Protein AF-A0A6V7LX43-F1 (afdb_monomer_lite)

Sequence (174 aa):
GVLFSIEEGTSFFNQSLTWRTFFASMISTFTLNIVLSAYHGHPGDLSYPGLLNLGKFETIPYQVYEIPLFIFMGTIGGLLGALWNYTNYRITCLRLRYITDRKLKIVETLLIAVMSATMGFLMIYYIHDCKPLGQDPTKFPIQMFCNEGEYSAVAALWFQTPESTVRSLFHDPK

Secondary structure (DSSP, 8-state):
-HHHHHHHH-SS--HHHHHHHHHHHHHHHHHHHHHHHHHTT-TT-----SSS-----------GGGHHHHHHHHHHHHHHHHHHHHHHHHHHHHHHHH--SHHHHHHHHHHHHHHHHHHHHHHHHH---EEETTSS--SS---SSS-TTEEEHHHHHHHS-HHHHHHHHHH---

Structure (mmCIF, N/CA/C/O backbone):
data_AF-A0A6V7LX43-F1
#
_entry.id   AF-A0A6V7LX43-F1
#
loop_
_atom_site.group_PDB
_atom_site.id
_atom_site.type_symbol
_atom_site.label_atom_id
_atom_site.label_alt_id
_atom_site.label_comp_id
_atom_site.label_asym_id
_atom_site.label_entity_id
_atom_site.label_seq_id
_atom_site.pdbx_PDB_ins_code
_atom_site.Cartn_x
_atom_site.Cartn_y
_atom_site.Cartn_z
_atom_site.occupancy
_atom_site.B_iso_or_equiv
_atom_site.auth_seq_id
_atom_site.auth_comp_id
_atom_site.auth_asym_id
_atom_site.auth_atom_id
_atom_site.pdbx_PDB_model_num
ATOM 1 N N . GLY A 1 1 ? 9.349 9.483 6.388 1.00 85.12 1 GLY A N 1
ATOM 2 C CA . GLY A 1 1 ? 9.379 9.337 7.856 1.00 85.12 1 GLY A CA 1
ATOM 3 C C . GLY A 1 1 ? 9.247 10.678 8.544 1.00 85.12 1 GLY A C 1
ATOM 4 O O . GLY A 1 1 ? 8.176 10.984 9.033 1.00 85.12 1 GLY A O 1
ATOM 5 N N . VAL A 1 2 ? 10.303 11.495 8.531 1.00 89.75 2 VAL A N 1
ATOM 6 C CA . VAL A 1 2 ? 10.364 12.763 9.288 1.00 89.75 2 VAL A CA 1
ATOM 7 C C . VAL A 1 2 ? 9.216 13.728 8.980 1.00 89.75 2 VAL A C 1
ATOM 9 O O . VAL A 1 2 ? 8.559 14.185 9.905 1.00 89.75 2 VAL A O 1
ATOM 12 N N . LEU A 1 3 ? 8.943 14.001 7.698 1.00 89.62 3 LEU A N 1
ATOM 13 C CA . LEU A 1 3 ? 7.864 14.918 7.302 1.00 89.62 3 LEU A CA 1
ATOM 14 C C . LEU A 1 3 ? 6.492 14.442 7.788 1.00 89.62 3 LEU A C 1
ATOM 16 O O . LEU A 1 3 ? 5.749 15.229 8.354 1.00 89.62 3 LEU A O 1
ATOM 20 N N . PHE A 1 4 ? 6.219 13.142 7.667 1.00 89.19 4 PHE A N 1
ATOM 21 C CA . PHE A 1 4 ? 4.991 12.533 8.178 1.00 89.19 4 PHE A CA 1
ATOM 22 C C . PHE A 1 4 ? 4.847 12.715 9.699 1.00 89.19 4 PHE A C 1
ATOM 24 O O . PHE A 1 4 ? 3.781 13.065 10.188 1.00 89.19 4 PHE A O 1
ATOM 31 N N . SER A 1 5 ? 5.934 12.549 10.463 1.00 88.38 5 SER A N 1
ATOM 32 C CA . SER A 1 5 ? 5.916 12.794 11.913 1.00 88.38 5 SER A CA 1
ATOM 33 C C . SER A 1 5 ? 5.656 14.259 12.278 1.00 88.38 5 SER A C 1
ATOM 35 O O . SER A 1 5 ? 5.098 14.525 13.339 1.00 88.38 5 SER A O 1
ATOM 37 N N . ILE A 1 6 ? 6.069 15.200 11.426 1.00 89.25 6 ILE A N 1
ATOM 38 C CA . ILE A 1 6 ? 5.833 16.634 11.631 1.00 89.25 6 ILE A CA 1
ATOM 39 C C . ILE A 1 6 ? 4.382 16.992 11.295 1.00 89.25 6 ILE A C 1
ATOM 41 O O . ILE A 1 6 ? 3.748 17.696 12.076 1.00 89.25 6 ILE A O 1
ATOM 45 N N . GLU A 1 7 ? 3.866 16.481 10.175 1.00 90.81 7 GLU A N 1
ATOM 46 C CA . GLU A 1 7 ? 2.501 16.715 9.689 1.00 90.81 7 GLU A CA 1
ATOM 47 C C . GLU A 1 7 ? 1.435 16.221 10.679 1.00 90.81 7 GLU A C 1
ATOM 49 O O . GLU A 1 7 ? 0.523 16.968 11.017 1.00 90.81 7 GLU A O 1
ATOM 54 N N . GLU A 1 8 ? 1.586 15.000 11.200 1.00 89.06 8 GLU A N 1
ATOM 55 C CA . GLU A 1 8 ? 0.610 14.387 12.116 1.00 89.06 8 GLU A CA 1
ATOM 56 C C . GLU A 1 8 ? 0.850 14.744 13.593 1.00 89.06 8 GLU A C 1
ATOM 58 O O . GLU A 1 8 ? -0.074 14.772 14.406 1.00 89.06 8 GLU A O 1
ATOM 63 N N . GLY A 1 9 ? 2.110 14.959 13.980 1.00 79.62 9 GLY A N 1
ATOM 64 C CA . GLY A 1 9 ? 2.526 14.893 15.383 1.00 79.62 9 GLY A CA 1
ATOM 65 C C . GLY A 1 9 ? 2.962 16.211 16.014 1.00 79.62 9 GLY A C 1
ATOM 66 O O . GLY A 1 9 ? 3.187 16.240 17.226 1.00 79.62 9 GLY A O 1
ATOM 67 N N . THR A 1 10 ? 3.124 17.293 15.245 1.00 79.00 10 THR A N 1
ATOM 68 C CA . THR A 1 10 ? 3.678 18.542 15.790 1.00 79.00 10 THR A CA 1
ATOM 69 C C . THR A 1 10 ? 2.868 19.775 15.419 1.00 79.00 10 THR A C 1
ATOM 71 O O . THR A 1 10 ? 2.754 20.140 14.258 1.00 79.00 10 THR A O 1
ATOM 74 N N . SER A 1 11 ? 2.367 20.481 16.436 1.00 79.00 11 SER A N 1
ATOM 75 C CA . SER A 1 11 ? 1.746 21.804 16.264 1.00 79.00 11 SER A CA 1
ATOM 76 C C . SER A 1 11 ? 2.775 22.938 16.162 1.00 79.00 11 SER A C 1
ATOM 78 O O . SER A 1 11 ? 2.448 24.022 15.690 1.00 79.00 11 SER A O 1
ATOM 80 N N . PHE A 1 12 ? 4.019 22.702 16.603 1.00 84.56 12 PHE A N 1
ATOM 81 C CA . PHE A 1 12 ? 5.117 23.671 16.558 1.00 84.56 12 PHE A CA 1
ATOM 82 C C . PHE A 1 12 ? 6.386 23.033 15.995 1.00 84.56 12 PHE A C 1
ATOM 84 O O . PHE A 1 12 ? 6.739 21.906 16.348 1.00 84.56 12 PHE A O 1
ATOM 91 N N . PHE A 1 13 ? 7.108 23.783 15.163 1.00 82.31 13 PHE A N 1
ATOM 92 C CA . PHE A 1 13 ? 8.346 23.314 14.553 1.00 82.31 13 PHE A CA 1
ATOM 93 C C . PHE A 1 13 ? 9.524 23.443 15.526 1.00 82.31 13 PHE A C 1
ATOM 95 O O . PHE A 1 13 ? 9.948 24.544 15.876 1.00 82.31 13 PHE A O 1
ATOM 102 N N . ASN A 1 14 ? 10.072 22.307 15.963 1.00 87.94 14 ASN A N 1
ATOM 103 C CA . ASN A 1 14 ? 11.245 22.258 16.832 1.00 87.94 14 ASN A CA 1
ATOM 104 C C . ASN A 1 14 ? 12.461 21.731 16.057 1.00 87.94 14 ASN A C 1
ATOM 106 O O . ASN A 1 14 ? 12.518 20.557 15.681 1.00 87.94 14 ASN A O 1
ATOM 110 N N . GLN A 1 15 ? 13.463 22.593 15.862 1.00 89.62 15 GLN A N 1
ATOM 111 C CA . GLN A 1 15 ? 14.667 22.269 15.091 1.00 89.62 15 GLN A CA 1
ATOM 112 C C . GLN A 1 15 ? 15.460 21.096 15.687 1.00 89.62 15 GLN A C 1
ATOM 114 O O . GLN A 1 15 ? 15.912 20.213 14.959 1.00 89.62 15 GLN A O 1
ATOM 119 N N . SER A 1 16 ? 15.611 21.055 17.014 1.00 91.00 16 SER A N 1
ATOM 120 C CA . SER A 1 16 ? 16.373 20.000 17.697 1.00 91.00 16 SER A CA 1
ATOM 121 C C . SER A 1 16 ? 15.687 18.638 17.557 1.00 91.00 16 SER A C 1
ATOM 123 O O . SER A 1 16 ? 16.335 17.630 17.268 1.00 91.00 16 SER A O 1
ATOM 125 N N . LEU A 1 17 ? 14.357 18.609 17.685 1.00 88.00 17 LEU A N 1
ATOM 126 C CA . LEU A 1 17 ? 13.565 17.390 17.511 1.00 88.00 17 LEU A CA 1
ATOM 127 C C . LEU A 1 17 ? 13.590 16.893 16.057 1.00 88.00 17 LEU A C 1
ATOM 129 O O . LEU A 1 17 ? 13.731 15.693 15.816 1.00 88.00 17 LEU A O 1
ATOM 133 N N . THR A 1 18 ? 13.514 17.812 15.094 1.00 91.06 18 THR A N 1
ATOM 134 C CA . THR A 1 18 ? 13.576 17.489 13.660 1.00 91.06 18 THR A CA 1
ATOM 135 C C . THR A 1 18 ? 14.907 16.835 13.295 1.00 91.06 18 THR A C 1
ATOM 137 O O . THR A 1 18 ? 14.936 15.826 12.596 1.00 91.06 18 THR A O 1
ATOM 140 N N . TRP A 1 19 ? 16.022 17.329 13.841 1.00 92.25 19 TRP A N 1
ATOM 141 C CA . TRP A 1 19 ? 17.319 16.684 13.627 1.00 92.25 19 TRP A CA 1
ATOM 142 C C . TRP A 1 19 ? 17.354 15.293 14.285 1.00 92.25 19 TRP A C 1
ATOM 144 O O . TRP A 1 19 ? 17.686 14.295 13.656 1.00 92.25 19 TRP A O 1
ATOM 154 N N .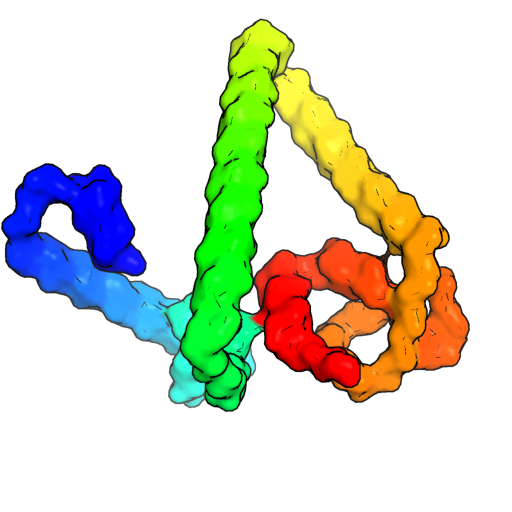 ARG A 1 20 ? 16.915 15.150 15.536 1.00 92.19 20 ARG A N 1
ATOM 155 C CA . ARG A 1 20 ? 16.917 13.827 16.193 1.00 92.19 20 ARG A CA 1
ATOM 156 C C . ARG A 1 20 ? 16.104 12.779 15.425 1.00 92.19 20 ARG A C 1
ATOM 158 O O . ARG A 1 20 ? 16.562 11.651 15.260 1.00 92.19 20 ARG A O 1
ATOM 165 N N . THR A 1 21 ? 14.933 13.156 14.918 1.00 91.81 21 THR A N 1
ATOM 166 C CA . THR A 1 21 ? 14.074 12.266 14.120 1.00 91.81 21 THR A CA 1
ATOM 167 C C . THR A 1 21 ? 14.673 11.953 12.749 1.00 91.81 21 THR A C 1
ATOM 169 O O . THR A 1 21 ? 14.633 10.800 12.317 1.00 91.81 21 THR A O 1
ATOM 172 N N . PHE A 1 22 ? 15.303 12.927 12.088 1.00 92.75 22 PHE A N 1
ATOM 173 C CA . PHE A 1 22 ? 16.018 12.688 10.835 1.00 92.75 22 PHE A CA 1
ATOM 174 C C . PHE A 1 22 ? 17.191 11.722 11.016 1.00 92.75 22 PHE A C 1
ATOM 176 O O . PHE A 1 22 ? 17.281 10.728 10.292 1.00 92.75 22 PHE A O 1
ATOM 183 N N . PHE A 1 23 ? 18.016 11.925 12.042 1.00 94.62 23 PHE A N 1
ATOM 184 C CA . PHE A 1 23 ? 19.118 11.022 12.365 1.00 94.62 23 PHE A CA 1
ATOM 185 C C . PHE A 1 23 ? 18.635 9.598 12.675 1.00 94.62 23 PHE A C 1
ATOM 187 O O . PHE A 1 23 ? 19.162 8.635 12.122 1.00 94.62 23 PHE A O 1
ATOM 194 N N . ALA A 1 24 ? 17.575 9.457 13.477 1.00 94.19 24 ALA A N 1
ATOM 195 C CA . ALA A 1 24 ? 16.970 8.158 13.760 1.00 94.19 24 ALA A CA 1
ATOM 196 C C . ALA A 1 24 ? 16.456 7.461 12.485 1.00 94.19 24 ALA A C 1
ATOM 198 O O . ALA A 1 24 ? 16.673 6.262 12.309 1.00 94.19 24 ALA A O 1
ATOM 199 N N . SER A 1 25 ? 15.829 8.204 11.566 1.00 93.19 25 SER A N 1
ATOM 200 C CA . SER A 1 25 ? 15.341 7.647 10.297 1.00 93.19 25 SER A CA 1
ATOM 201 C C . SER A 1 25 ? 16.474 7.158 9.385 1.00 93.19 25 SER A C 1
ATOM 203 O O . SER A 1 25 ? 16.348 6.098 8.767 1.00 93.19 25 SER A O 1
ATOM 205 N N . MET A 1 26 ? 17.607 7.871 9.357 1.00 92.19 26 MET A N 1
ATOM 206 C CA . MET A 1 26 ? 18.795 7.448 8.612 1.00 92.19 26 MET A CA 1
ATOM 207 C C . MET A 1 26 ? 19.405 6.182 9.209 1.00 92.19 26 MET A C 1
ATOM 209 O O . MET A 1 26 ? 19.657 5.234 8.469 1.00 92.19 26 MET A O 1
ATOM 213 N N . ILE A 1 27 ? 19.574 6.128 10.537 1.00 94.12 27 ILE A N 1
ATOM 214 C CA . ILE A 1 27 ? 20.084 4.928 11.216 1.00 94.12 27 ILE A CA 1
ATOM 215 C C . ILE A 1 27 ? 19.176 3.734 10.937 1.00 94.12 27 ILE A C 1
ATOM 217 O O . ILE A 1 27 ? 19.675 2.691 10.540 1.00 94.12 27 ILE A O 1
ATOM 221 N N . SER A 1 28 ? 17.857 3.881 11.093 1.00 93.00 28 SER A N 1
ATOM 222 C CA . SER A 1 28 ? 16.906 2.789 10.852 1.00 93.00 28 SER A CA 1
ATOM 223 C C . SER A 1 28 ? 16.961 2.260 9.419 1.00 93.00 28 SER A C 1
ATOM 225 O O . SER A 1 28 ? 16.831 1.060 9.197 1.00 93.00 28 SER A O 1
ATOM 227 N N . THR A 1 29 ? 17.128 3.149 8.439 1.00 90.75 29 THR A N 1
ATOM 228 C CA . THR A 1 29 ? 17.232 2.757 7.029 1.00 90.75 29 THR A CA 1
ATOM 229 C C . THR A 1 29 ? 18.551 2.028 6.781 1.00 90.75 29 THR A C 1
ATOM 231 O O . THR A 1 29 ? 18.580 0.981 6.139 1.00 90.75 29 THR A O 1
ATOM 234 N N . PHE A 1 30 ? 19.651 2.542 7.329 1.00 90.44 30 PHE A N 1
ATOM 235 C CA . PHE A 1 30 ? 20.977 1.949 7.192 1.00 90.44 30 PHE A CA 1
ATOM 236 C C . PHE A 1 30 ? 21.086 0.573 7.862 1.00 90.44 30 PHE A C 1
ATOM 238 O O . PHE A 1 30 ? 21.608 -0.364 7.259 1.00 90.44 30 PHE A O 1
ATOM 245 N N . THR A 1 31 ? 20.553 0.417 9.078 1.00 92.06 31 THR A N 1
ATOM 246 C CA . THR A 1 31 ? 20.561 -0.870 9.787 1.00 92.06 31 THR A CA 1
ATOM 247 C C . THR A 1 31 ? 19.747 -1.922 9.040 1.00 92.06 31 THR A C 1
ATOM 249 O O . THR A 1 31 ? 20.228 -3.042 8.876 1.00 92.06 31 THR A O 1
ATOM 252 N N . LEU A 1 32 ? 18.565 -1.564 8.523 1.00 90.38 32 LEU A N 1
ATOM 253 C CA . LEU A 1 32 ? 17.746 -2.466 7.709 1.00 90.38 32 LEU A CA 1
ATOM 254 C C . LEU A 1 32 ? 18.493 -2.909 6.448 1.00 90.38 32 LEU A C 1
ATOM 256 O O . LEU A 1 32 ? 18.537 -4.105 6.166 1.00 90.38 32 LEU A O 1
ATOM 260 N N . ASN A 1 33 ? 19.127 -1.974 5.734 1.00 87.94 33 ASN A N 1
ATOM 261 C CA . ASN A 1 33 ? 19.919 -2.295 4.546 1.00 87.94 33 ASN A CA 1
ATOM 262 C C . ASN A 1 33 ? 21.027 -3.303 4.852 1.00 87.94 33 ASN A C 1
ATOM 264 O O . ASN A 1 33 ? 21.134 -4.295 4.144 1.00 87.94 33 ASN A O 1
ATOM 268 N N . ILE A 1 34 ? 21.834 -3.076 5.895 1.00 89.19 34 ILE A N 1
ATOM 269 C CA . ILE A 1 34 ? 22.950 -3.972 6.242 1.00 89.19 34 ILE A CA 1
ATOM 270 C C . ILE A 1 34 ? 22.443 -5.372 6.580 1.00 89.19 34 ILE A C 1
ATOM 272 O O . ILE A 1 34 ? 22.981 -6.359 6.082 1.00 89.19 34 ILE A O 1
ATOM 276 N N . VAL A 1 35 ? 21.407 -5.465 7.417 1.00 89.94 35 VAL A N 1
ATOM 277 C CA . VAL A 1 35 ? 20.854 -6.759 7.837 1.00 89.94 35 VAL A CA 1
ATOM 278 C C . VAL A 1 35 ? 20.275 -7.507 6.637 1.00 89.94 35 VAL A C 1
ATOM 280 O O . VAL A 1 35 ? 20.526 -8.700 6.474 1.00 89.94 35 VAL A O 1
ATOM 283 N N . LEU A 1 36 ? 19.543 -6.813 5.764 1.00 86.88 36 LEU A N 1
ATOM 284 C CA . LEU A 1 36 ? 18.908 -7.427 4.602 1.00 86.88 36 LEU A CA 1
ATOM 285 C C . LEU A 1 36 ? 19.921 -7.784 3.502 1.00 86.88 36 LEU A C 1
ATOM 287 O O . LEU A 1 36 ? 19.786 -8.825 2.862 1.00 86.88 36 LEU A O 1
ATOM 291 N N . SER A 1 37 ? 20.960 -6.968 3.329 1.00 86.88 37 SER A N 1
ATOM 292 C CA . SER A 1 37 ? 22.121 -7.222 2.465 1.00 86.88 37 SER A CA 1
ATOM 293 C C . SER A 1 37 ? 22.887 -8.473 2.910 1.00 86.88 37 SER A C 1
ATOM 295 O O . SER A 1 37 ? 23.203 -9.330 2.082 1.00 86.88 37 SER A O 1
ATOM 297 N N . ALA A 1 38 ? 23.114 -8.629 4.219 1.00 87.19 38 ALA A N 1
ATOM 298 C CA . ALA A 1 38 ? 23.730 -9.825 4.785 1.00 87.19 38 ALA A CA 1
ATOM 299 C C . ALA A 1 38 ? 22.839 -11.069 4.620 1.00 87.19 38 ALA A C 1
ATOM 301 O O . ALA A 1 38 ? 23.341 -12.129 4.256 1.00 87.19 38 ALA A O 1
ATOM 302 N N . TYR A 1 39 ? 21.522 -10.937 4.827 1.00 87.06 39 TYR A N 1
ATOM 303 C CA . TYR A 1 39 ? 20.563 -12.034 4.652 1.00 87.06 39 TYR A CA 1
ATOM 304 C C . TYR A 1 39 ? 20.516 -12.562 3.210 1.00 87.06 39 TYR A C 1
ATOM 306 O O . TYR A 1 39 ? 20.482 -13.771 3.000 1.00 87.06 39 TYR A O 1
ATOM 314 N N . HIS A 1 40 ? 20.566 -11.674 2.213 1.00 84.06 40 HIS A N 1
ATOM 315 C CA . HIS A 1 40 ? 20.583 -12.060 0.798 1.00 84.06 40 HIS A CA 1
ATOM 316 C C . HIS A 1 40 ? 21.972 -12.487 0.286 1.00 84.06 40 HIS A C 1
ATOM 318 O O . HIS A 1 40 ? 22.111 -12.785 -0.896 1.00 84.06 40 HIS A O 1
ATOM 324 N N . GLY A 1 41 ? 22.999 -12.532 1.145 1.00 81.56 41 GLY A N 1
ATOM 325 C CA . GLY A 1 41 ? 24.333 -13.022 0.780 1.00 81.56 41 GLY A CA 1
ATOM 326 C C . GLY A 1 41 ? 25.193 -12.041 -0.025 1.00 81.56 41 GLY A C 1
ATOM 327 O O . GLY A 1 41 ? 26.219 -12.443 -0.571 1.00 81.56 41 GLY A O 1
ATOM 328 N N . HIS A 1 42 ? 24.824 -10.758 -0.074 1.00 80.44 42 HIS A N 1
ATOM 329 C CA . HIS A 1 42 ? 25.566 -9.708 -0.781 1.00 80.44 42 HIS A CA 1
ATOM 330 C C . HIS A 1 42 ? 26.019 -8.611 0.191 1.00 80.44 42 HIS A C 1
ATOM 332 O O . HIS A 1 42 ? 25.508 -7.490 0.113 1.00 80.44 42 HIS A O 1
ATOM 338 N N . PRO A 1 43 ? 26.940 -8.908 1.133 1.00 72.06 43 PRO A N 1
ATOM 339 C CA . PRO A 1 43 ? 27.365 -7.951 2.150 1.00 72.06 43 PRO A CA 1
ATOM 340 C C . PRO A 1 43 ? 28.014 -6.724 1.496 1.00 72.06 43 PRO A C 1
ATOM 342 O O . PRO A 1 43 ? 29.040 -6.836 0.829 1.00 72.06 43 PRO A O 1
ATOM 345 N N . GLY A 1 44 ? 27.406 -5.552 1.687 1.00 70.31 44 GLY A N 1
ATOM 346 C CA . GLY A 1 44 ? 27.874 -4.276 1.130 1.00 70.31 44 GLY A CA 1
ATOM 347 C C . GLY A 1 44 ? 27.026 -3.733 -0.021 1.00 70.31 44 GLY A C 1
ATOM 348 O O . GLY A 1 44 ? 27.194 -2.573 -0.393 1.00 70.31 44 GLY A O 1
ATOM 349 N N . ASP A 1 45 ? 26.080 -4.518 -0.543 1.00 74.94 45 ASP A N 1
ATOM 350 C CA . ASP A 1 45 ? 25.096 -4.019 -1.500 1.00 74.94 45 ASP A CA 1
ATOM 351 C C . ASP A 1 45 ? 23.956 -3.277 -0.776 1.00 74.94 45 ASP A C 1
ATOM 353 O O . ASP A 1 45 ? 23.089 -3.878 -0.142 1.00 74.94 45 ASP A O 1
ATOM 357 N N . LEU A 1 46 ? 23.957 -1.944 -0.875 1.00 74.88 46 LEU A N 1
ATOM 358 C CA . LEU A 1 46 ? 22.962 -1.033 -0.284 1.00 74.88 46 LEU A CA 1
ATOM 359 C C . LEU A 1 46 ? 21.696 -0.892 -1.156 1.00 74.88 46 LEU A C 1
ATOM 361 O O . LEU A 1 46 ? 20.984 0.109 -1.091 1.00 74.88 46 LEU A O 1
ATOM 365 N N . SER A 1 47 ? 21.407 -1.889 -1.992 1.00 74.44 47 SER A N 1
ATOM 366 C CA . SER A 1 47 ? 20.269 -1.887 -2.919 1.00 74.44 47 SER A CA 1
ATOM 367 C C . SER A 1 47 ? 18.916 -2.212 -2.265 1.00 74.44 47 SER A C 1
ATOM 369 O O . SER A 1 47 ? 17.914 -2.326 -2.974 1.00 74.44 47 SER A O 1
ATOM 371 N N . TYR A 1 48 ? 18.846 -2.332 -0.933 1.00 72.50 48 TYR A N 1
ATOM 372 C CA . TYR A 1 48 ? 17.641 -2.719 -0.185 1.00 72.50 48 TYR A CA 1
ATOM 373 C C . TYR A 1 48 ? 17.144 -1.617 0.774 1.00 72.50 48 TYR A C 1
ATOM 375 O O . TYR A 1 48 ? 17.073 -1.836 1.987 1.00 72.50 48 TYR A O 1
ATOM 383 N N . PRO A 1 49 ? 16.762 -0.428 0.259 1.00 70.19 49 PRO A N 1
ATOM 384 C CA . PRO A 1 49 ? 16.459 0.744 1.080 1.00 70.19 49 PRO A CA 1
ATOM 385 C C . PRO A 1 49 ? 15.245 0.584 2.005 1.00 70.19 49 PRO A C 1
ATOM 387 O O . PRO A 1 49 ? 15.077 1.373 2.929 1.00 70.19 49 PRO A O 1
ATOM 390 N N . GLY A 1 50 ? 14.399 -0.423 1.787 1.00 76.62 50 GLY A N 1
ATOM 391 C CA . GLY A 1 50 ? 13.231 -0.695 2.613 1.00 76.62 50 GLY A CA 1
ATOM 392 C C . GLY A 1 50 ? 12.600 -2.050 2.304 1.00 76.62 50 GLY A C 1
ATOM 393 O O . GLY A 1 50 ? 13.063 -2.780 1.430 1.00 76.62 50 GLY A O 1
ATOM 394 N N . LEU A 1 51 ? 11.519 -2.364 3.025 1.00 79.19 51 LEU A N 1
ATOM 395 C CA . LEU A 1 51 ? 10.735 -3.599 2.862 1.00 79.19 51 LEU A CA 1
ATOM 396 C C . LEU A 1 51 ? 10.066 -3.699 1.482 1.00 79.19 51 LEU A C 1
ATOM 398 O O . LEU A 1 51 ? 10.005 -4.779 0.904 1.00 79.19 51 LEU A O 1
ATOM 402 N N . LEU A 1 52 ? 9.602 -2.569 0.945 1.00 82.12 52 LEU A N 1
ATOM 403 C CA . LEU A 1 52 ? 9.036 -2.468 -0.395 1.00 82.12 52 LEU A CA 1
ATOM 404 C C . LEU A 1 52 ? 10.034 -1.738 -1.296 1.00 82.12 52 LEU A C 1
ATOM 406 O O . LEU A 1 52 ? 10.256 -0.537 -1.152 1.00 82.12 52 LEU A O 1
ATOM 410 N N . ASN A 1 53 ? 10.643 -2.478 -2.221 1.00 80.75 53 ASN A N 1
ATOM 411 C CA . ASN A 1 53 ? 11.545 -1.930 -3.225 1.00 80.75 53 ASN A CA 1
ATOM 412 C C . ASN A 1 53 ? 10.855 -1.969 -4.593 1.00 80.75 53 ASN A C 1
ATOM 414 O O . ASN A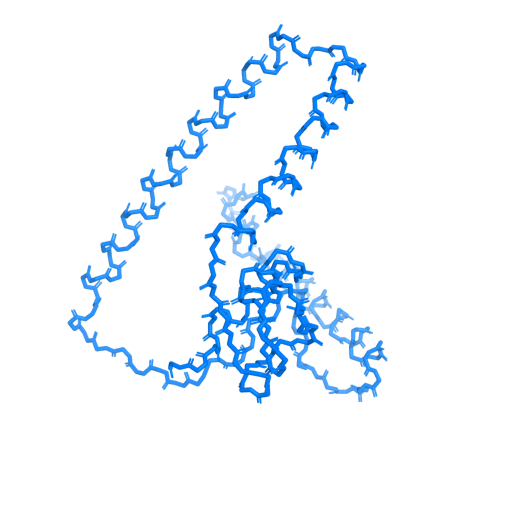 1 53 ? 10.737 -3.032 -5.204 1.00 80.75 53 ASN A O 1
ATOM 418 N N . LEU A 1 54 ? 10.418 -0.799 -5.063 1.00 80.75 54 LEU A N 1
ATOM 419 C CA . LEU A 1 54 ? 9.754 -0.632 -6.358 1.00 80.75 54 LEU A CA 1
ATOM 420 C C . LEU A 1 54 ? 10.704 -0.802 -7.548 1.00 80.75 54 LEU A C 1
ATOM 422 O O . LEU A 1 54 ? 10.245 -0.750 -8.677 1.00 80.75 54 LEU A O 1
ATOM 426 N N . GLY A 1 55 ? 12.000 -1.032 -7.328 1.00 76.88 55 GLY A N 1
ATOM 427 C CA . GLY A 1 55 ? 12.989 -1.150 -8.393 1.00 76.88 55 GLY A CA 1
ATOM 428 C C . GLY A 1 55 ? 13.484 0.207 -8.892 1.00 76.88 55 GLY A C 1
ATOM 429 O O . GLY A 1 55 ? 13.169 1.261 -8.338 1.00 76.88 55 GLY A O 1
ATOM 430 N N . LYS A 1 56 ? 14.318 0.168 -9.931 1.00 77.56 56 LYS A N 1
ATOM 431 C CA . LYS A 1 56 ? 14.847 1.369 -10.577 1.00 77.56 56 LYS A CA 1
ATOM 432 C C . LYS A 1 56 ? 13.926 1.728 -11.728 1.00 77.56 56 LYS A C 1
ATOM 434 O O . LYS A 1 56 ? 13.796 0.948 -12.661 1.00 77.56 56 LYS A O 1
ATOM 439 N N . PHE A 1 57 ? 13.311 2.897 -11.658 1.00 79.19 57 PHE A N 1
ATOM 440 C CA . PHE A 1 57 ? 12.651 3.478 -12.815 1.00 79.19 57 PHE A CA 1
ATOM 441 C C . PHE A 1 57 ? 13.742 4.072 -13.701 1.00 79.19 57 PHE A C 1
ATOM 443 O O . PHE A 1 57 ? 14.452 4.987 -13.274 1.00 79.19 57 PHE A O 1
ATOM 450 N N . GLU A 1 58 ? 13.918 3.533 -14.906 1.00 74.88 58 GLU A N 1
ATOM 451 C CA . GLU A 1 58 ? 14.669 4.255 -15.930 1.00 74.88 58 GLU A CA 1
ATOM 452 C C . GLU A 1 58 ? 13.960 5.585 -16.206 1.00 74.88 58 GLU A C 1
ATOM 454 O O . GLU A 1 58 ? 12.770 5.740 -15.926 1.00 74.88 58 GLU A O 1
ATOM 459 N N . THR A 1 59 ? 14.691 6.589 -16.682 1.00 71.75 59 THR A N 1
ATOM 460 C CA . THR A 1 59 ? 14.121 7.909 -16.955 1.00 71.75 59 THR A CA 1
ATOM 461 C C . THR A 1 59 ? 13.045 7.788 -18.031 1.00 71.75 59 THR A C 1
ATOM 463 O O . THR A 1 59 ? 13.364 7.767 -19.216 1.00 71.75 59 THR A O 1
ATOM 466 N N . ILE A 1 60 ? 11.782 7.708 -17.618 1.00 74.06 60 ILE A N 1
ATOM 467 C CA . ILE A 1 60 ? 10.612 7.814 -18.486 1.00 74.06 60 ILE A CA 1
ATOM 468 C C . ILE A 1 60 ? 10.307 9.316 -18.578 1.00 74.06 60 ILE A C 1
ATOM 470 O O . ILE A 1 60 ? 9.790 9.883 -17.610 1.00 74.06 60 ILE A O 1
ATOM 474 N N . PRO A 1 61 ? 10.699 10.013 -19.662 1.00 83.06 61 PRO A N 1
ATOM 475 C CA . PRO A 1 61 ? 10.481 11.449 -19.755 1.00 83.06 61 PRO A CA 1
ATOM 476 C C . PRO A 1 61 ? 8.982 11.720 -19.898 1.00 83.06 61 PRO A C 1
ATOM 478 O O . PRO A 1 61 ? 8.358 11.232 -20.836 1.00 83.06 61 PRO A O 1
ATOM 481 N N . TYR A 1 62 ? 8.420 12.519 -18.992 1.00 86.31 62 TYR A N 1
ATOM 482 C CA . TYR A 1 62 ? 7.052 13.011 -19.129 1.00 86.31 62 TYR A CA 1
ATOM 483 C C . TYR A 1 62 ? 7.043 14.345 -19.877 1.00 86.31 62 TYR A C 1
ATOM 485 O O . TYR A 1 62 ? 7.998 15.126 -19.822 1.00 86.31 62 TYR A O 1
ATOM 493 N N . GLN A 1 63 ? 5.953 14.612 -20.580 1.00 91.81 63 GLN A N 1
ATOM 494 C CA . GLN A 1 63 ? 5.750 15.845 -21.330 1.00 91.81 63 GLN A CA 1
ATOM 495 C C . GLN A 1 63 ? 4.726 16.739 -20.627 1.00 91.81 63 GLN A C 1
ATOM 497 O O . GLN A 1 63 ? 3.831 16.273 -19.926 1.00 91.81 63 GLN A O 1
ATOM 502 N N . VAL A 1 64 ? 4.816 18.056 -20.834 1.00 92.12 64 VAL A N 1
ATOM 503 C CA . VAL A 1 64 ? 3.939 19.033 -20.153 1.00 92.12 64 VAL A CA 1
ATOM 504 C C . VAL A 1 64 ? 2.453 18.800 -20.468 1.00 92.12 64 VAL A C 1
ATOM 506 O O . VAL A 1 64 ? 1.599 19.034 -19.615 1.00 92.12 64 VAL A O 1
ATOM 509 N N . TYR A 1 65 ? 2.128 18.283 -21.657 1.00 93.38 65 TYR A N 1
ATOM 510 C CA . TYR A 1 65 ? 0.745 17.978 -22.038 1.00 93.38 65 TYR A CA 1
ATOM 511 C C . TYR A 1 65 ? 0.143 16.775 -21.286 1.00 93.38 65 TYR A C 1
ATOM 513 O O . TYR A 1 65 ? -1.070 16.592 -21.331 1.00 93.38 65 TYR A O 1
ATOM 521 N N . GLU A 1 66 ? 0.949 15.971 -20.583 1.00 94.12 66 GLU A N 1
ATOM 522 C CA . GLU A 1 66 ? 0.489 14.825 -19.781 1.00 94.12 66 GLU A CA 1
ATOM 523 C C . GLU A 1 66 ? 0.061 15.245 -18.363 1.00 94.12 66 GLU A C 1
ATOM 525 O O . GLU A 1 66 ? -0.656 14.516 -17.679 1.00 94.12 66 GLU A O 1
ATOM 530 N N . ILE A 1 67 ? 0.425 16.457 -17.922 1.00 94.31 67 ILE A N 1
ATOM 531 C CA . ILE A 1 67 ? 0.090 16.979 -16.587 1.00 94.31 67 ILE A CA 1
ATOM 532 C C . ILE A 1 67 ? -1.429 16.990 -16.320 1.00 94.31 67 ILE A C 1
ATOM 534 O O . ILE A 1 67 ? -1.836 16.530 -15.250 1.00 94.31 67 ILE A O 1
ATOM 538 N N . PRO A 1 68 ? -2.302 17.437 -17.248 1.00 95.25 68 PRO A N 1
ATOM 539 C CA . PRO A 1 68 ? -3.750 17.355 -17.047 1.00 95.25 68 PRO A CA 1
ATOM 540 C C . PRO A 1 68 ? -4.258 15.921 -16.847 1.00 95.25 68 PRO A C 1
ATOM 542 O O . PRO A 1 68 ? -5.184 15.706 -16.065 1.00 95.25 68 PRO A O 1
ATOM 545 N N . LEU A 1 69 ? -3.634 14.932 -17.497 1.00 94.81 69 LEU A N 1
ATOM 546 C CA . LEU A 1 69 ? -3.977 13.518 -17.332 1.00 94.81 69 LEU A CA 1
ATOM 547 C C . LEU A 1 69 ? -3.587 13.022 -15.930 1.00 94.81 69 LEU A C 1
ATOM 549 O O . LEU A 1 69 ? -4.376 12.326 -15.291 1.00 94.81 69 LEU A O 1
ATOM 553 N N . PHE A 1 70 ? -2.435 13.444 -15.398 1.00 94.81 70 PHE A N 1
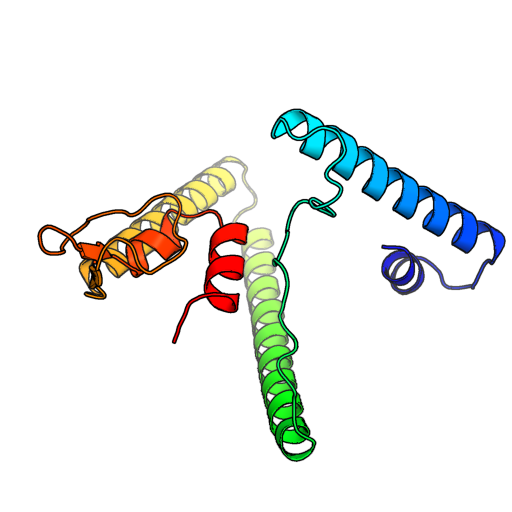ATOM 554 C CA . PHE A 1 70 ? -2.050 13.151 -14.010 1.00 94.81 70 PHE A CA 1
ATOM 555 C C . PHE A 1 70 ? -2.995 13.787 -12.987 1.00 94.81 70 PHE A C 1
ATOM 557 O O . PHE A 1 70 ? -3.365 13.131 -12.012 1.00 94.81 70 PHE A O 1
ATOM 564 N N . ILE A 1 71 ? -3.447 15.024 -13.224 1.00 96.25 71 ILE A N 1
ATOM 565 C CA . ILE A 1 71 ? -4.453 15.679 -12.373 1.00 96.25 71 ILE A CA 1
ATOM 566 C C . ILE A 1 71 ? -5.754 14.874 -12.394 1.00 96.25 71 ILE A C 1
ATOM 568 O O . ILE A 1 71 ? -6.306 14.574 -11.337 1.00 96.25 71 ILE A O 1
ATOM 572 N N . PHE A 1 72 ? -6.218 14.467 -13.577 1.00 97.12 72 PHE A N 1
ATOM 573 C CA . PHE A 1 72 ? -7.428 13.662 -13.716 1.00 97.12 72 PHE A CA 1
ATOM 574 C C . PHE A 1 72 ? -7.325 12.327 -12.962 1.00 97.12 72 PHE A C 1
ATOM 576 O O . PHE A 1 72 ? -8.202 12.010 -12.155 1.00 97.12 72 PHE A O 1
ATOM 583 N N . MET A 1 73 ? -6.222 11.589 -13.120 1.00 96.75 73 MET A N 1
ATOM 584 C CA . MET A 1 73 ? -5.983 10.358 -12.354 1.00 96.75 73 MET A CA 1
ATOM 585 C C . MET A 1 73 ? -5.947 10.615 -10.841 1.00 96.75 73 MET A C 1
ATOM 587 O O . MET A 1 73 ? -6.533 9.847 -10.079 1.00 96.75 73 MET A O 1
ATOM 591 N N . GLY A 1 74 ? -5.348 11.727 -10.403 1.00 96.88 74 GLY A N 1
ATOM 592 C CA . GLY A 1 74 ? -5.363 12.164 -9.006 1.00 96.88 74 GLY A CA 1
ATOM 593 C C . GLY A 1 74 ? -6.776 12.424 -8.473 1.00 96.88 74 GLY A C 1
ATOM 594 O O . GLY A 1 74 ? -7.105 11.993 -7.368 1.00 96.88 74 GLY A O 1
ATOM 595 N N . THR A 1 75 ? -7.647 13.058 -9.265 1.00 97.75 75 THR A N 1
ATOM 596 C CA . THR A 1 75 ? -9.047 13.295 -8.865 1.00 97.75 75 THR A CA 1
ATOM 597 C C . THR A 1 75 ? -9.844 11.996 -8.749 1.00 97.75 75 THR A C 1
ATOM 599 O O . THR A 1 75 ? -10.582 11.825 -7.778 1.00 97.75 75 THR A O 1
ATOM 602 N N . ILE A 1 76 ? -9.647 11.044 -9.671 1.00 98.00 76 ILE A N 1
ATOM 603 C CA . ILE A 1 76 ? -10.266 9.713 -9.594 1.00 98.00 76 ILE A CA 1
ATOM 604 C C . ILE A 1 76 ? -9.766 8.972 -8.352 1.00 98.00 76 ILE A C 1
ATOM 606 O O . ILE A 1 76 ? -10.574 8.428 -7.600 1.00 98.00 76 ILE A O 1
ATOM 610 N N . GLY A 1 77 ? -8.455 8.993 -8.095 1.00 97.44 77 GLY A N 1
ATOM 611 C CA . GLY A 1 77 ? -7.861 8.385 -6.905 1.00 97.44 77 GLY A CA 1
ATOM 612 C C . GLY A 1 77 ? -8.417 8.974 -5.605 1.00 97.44 77 GLY A C 1
ATOM 613 O O . GLY A 1 77 ? -8.771 8.226 -4.695 1.00 97.44 77 GLY A O 1
ATOM 614 N N . GLY A 1 78 ? -8.583 10.299 -5.539 1.00 97.62 78 GLY A N 1
ATOM 615 C CA . GLY A 1 78 ? -9.188 10.981 -4.392 1.00 97.62 78 GLY A CA 1
ATOM 616 C C . GLY A 1 78 ? -10.653 10.595 -4.165 1.00 97.62 78 GLY A C 1
ATOM 617 O O . GLY A 1 78 ? -11.047 10.309 -3.033 1.00 97.62 78 GLY A O 1
ATOM 618 N N . LEU A 1 79 ? -11.455 10.519 -5.233 1.00 97.94 79 LEU A N 1
ATOM 619 C CA . LEU A 1 79 ? -12.859 10.098 -5.159 1.00 97.94 79 LEU A CA 1
ATOM 620 C C . LEU A 1 79 ? -13.003 8.631 -4.734 1.00 97.94 79 LEU A C 1
ATOM 622 O O . LEU A 1 79 ? -13.803 8.325 -3.847 1.00 97.94 79 LEU A O 1
ATOM 626 N N . LEU A 1 80 ? -12.208 7.728 -5.317 1.00 98.00 80 LEU A N 1
ATOM 627 C CA . LEU A 1 80 ? -12.181 6.314 -4.932 1.00 98.00 80 LEU A CA 1
ATOM 628 C C . LEU A 1 80 ? -11.719 6.136 -3.479 1.00 98.00 80 LEU A C 1
ATOM 630 O O . LEU A 1 80 ? -12.311 5.347 -2.743 1.00 98.00 80 LEU A O 1
ATOM 634 N N . GLY A 1 81 ? -10.726 6.911 -3.033 1.00 97.50 81 GLY A N 1
ATOM 635 C CA . GLY A 1 81 ? -10.273 6.926 -1.641 1.00 97.50 81 GLY A CA 1
ATOM 636 C C . GLY A 1 81 ? -11.356 7.400 -0.666 1.00 97.50 81 GLY A C 1
ATOM 637 O O . GLY A 1 81 ? -11.581 6.774 0.370 1.00 97.50 81 GLY A O 1
ATOM 638 N N . ALA A 1 82 ? -12.097 8.457 -1.012 1.00 97.56 82 ALA A N 1
ATOM 639 C CA . ALA A 1 82 ? -13.222 8.933 -0.207 1.00 97.56 82 ALA A CA 1
ATOM 640 C C . ALA A 1 82 ? -14.355 7.894 -0.127 1.00 97.56 82 ALA A C 1
ATOM 642 O O . ALA A 1 82 ? -14.891 7.640 0.957 1.00 97.56 82 ALA A O 1
ATOM 643 N N . LEU A 1 83 ? -14.681 7.244 -1.250 1.00 97.94 83 LEU A N 1
ATOM 644 C CA . LEU A 1 83 ? -15.664 6.160 -1.306 1.00 97.94 83 LEU A CA 1
ATOM 645 C C . LEU A 1 83 ? -15.239 4.964 -0.439 1.00 97.94 83 LEU A C 1
ATOM 647 O O . LEU A 1 83 ? -16.055 4.412 0.306 1.00 97.94 83 LEU A O 1
ATOM 651 N N . TRP A 1 84 ? -13.960 4.587 -0.496 1.00 97.81 84 TRP A N 1
ATOM 652 C CA . TRP A 1 84 ? -13.388 3.529 0.334 1.00 97.81 84 TRP A CA 1
ATOM 653 C C . TRP A 1 84 ? -13.491 3.859 1.826 1.00 97.81 84 TRP A C 1
ATOM 655 O O . TRP A 1 84 ? -13.924 3.019 2.619 1.00 97.81 84 TRP A O 1
ATOM 665 N N . ASN A 1 85 ? -13.175 5.097 2.215 1.00 97.62 85 ASN A N 1
ATOM 666 C CA . ASN A 1 85 ? -13.283 5.552 3.602 1.00 97.62 85 ASN A CA 1
ATOM 667 C C . ASN A 1 85 ? -14.732 5.537 4.100 1.00 97.62 85 ASN A C 1
ATOM 669 O O . ASN A 1 85 ? -15.004 5.030 5.189 1.00 97.62 85 ASN A O 1
ATOM 673 N N . TYR A 1 86 ? -15.679 6.024 3.293 1.00 97.88 86 TYR A N 1
ATOM 674 C CA . TYR A 1 86 ? -17.102 5.978 3.634 1.00 97.88 86 TYR A CA 1
ATOM 675 C C . TYR A 1 86 ? -17.603 4.537 3.814 1.00 97.88 86 TYR A C 1
ATOM 677 O O . TYR A 1 86 ? -18.302 4.229 4.783 1.00 97.88 86 TYR A O 1
ATOM 685 N N . THR A 1 87 ? -17.203 3.635 2.916 1.00 97.69 87 THR A N 1
ATOM 686 C CA . THR A 1 87 ? -17.574 2.216 2.982 1.00 97.69 87 THR A CA 1
ATOM 687 C C . THR A 1 87 ? -17.000 1.556 4.237 1.00 97.69 87 THR A C 1
ATOM 689 O O . THR A 1 87 ? -17.741 0.925 4.992 1.00 97.69 87 THR A O 1
ATOM 692 N N . ASN A 1 88 ? -15.714 1.769 4.537 1.00 97.25 88 ASN A N 1
ATOM 693 C CA . ASN A 1 88 ? -15.082 1.244 5.750 1.00 97.25 88 ASN A CA 1
ATOM 694 C C . ASN A 1 88 ? -15.689 1.803 7.032 1.00 97.25 88 ASN A C 1
ATOM 696 O O . ASN A 1 88 ? -15.861 1.060 8.000 1.00 97.25 88 ASN A O 1
ATOM 700 N N . TYR A 1 89 ? -16.061 3.082 7.045 1.00 97.50 89 TYR A N 1
ATOM 701 C CA . TYR A 1 89 ? -16.771 3.680 8.169 1.00 97.50 89 TYR A CA 1
ATOM 702 C C . TYR A 1 89 ? -18.100 2.957 8.423 1.00 97.50 89 TYR A C 1
ATOM 704 O O . TYR A 1 89 ? -18.364 2.514 9.542 1.00 97.50 89 TYR A O 1
ATOM 712 N N . ARG A 1 90 ? -18.907 2.742 7.373 1.00 97.38 90 ARG A N 1
ATOM 713 C CA . ARG A 1 90 ? -20.177 2.007 7.481 1.00 97.38 90 ARG A CA 1
ATOM 714 C C . ARG A 1 90 ? -19.978 0.567 7.953 1.00 97.38 90 ARG A C 1
ATOM 716 O O . ARG A 1 90 ? -20.678 0.147 8.874 1.00 97.38 90 ARG A O 1
ATOM 723 N N . ILE A 1 91 ? -19.013 -0.160 7.387 1.00 95.25 91 ILE A N 1
ATOM 724 C CA . ILE A 1 91 ? -18.673 -1.530 7.812 1.00 95.25 91 ILE A CA 1
ATOM 725 C C . ILE A 1 91 ? -18.253 -1.544 9.286 1.00 95.25 91 ILE A C 1
ATOM 727 O O . ILE A 1 91 ? -18.705 -2.392 10.051 1.00 95.25 91 ILE A O 1
ATOM 731 N N . THR A 1 92 ? -17.440 -0.581 9.715 1.00 96.00 92 THR A N 1
ATOM 732 C CA . THR A 1 92 ? -16.971 -0.487 11.104 1.00 96.00 92 THR A CA 1
ATOM 733 C C . THR A 1 92 ? -18.123 -0.213 12.068 1.00 96.00 92 THR A C 1
ATOM 735 O O . THR A 1 92 ? -18.228 -0.881 13.095 1.00 96.00 92 THR A O 1
ATOM 738 N N . CYS A 1 93 ? -19.044 0.692 11.727 1.00 96.62 93 CYS A N 1
ATOM 739 C CA . CYS A 1 93 ? -20.258 0.915 12.515 1.00 96.62 93 CYS A CA 1
ATOM 740 C C . CYS A 1 93 ? -21.130 -0.349 12.616 1.00 96.62 93 CYS A C 1
ATOM 742 O O . CYS A 1 93 ? -21.661 -0.639 13.688 1.00 96.62 93 CYS A O 1
ATOM 744 N N . LEU A 1 94 ? -21.260 -1.121 11.529 1.00 94.12 94 LEU A N 1
ATOM 745 C CA . LEU A 1 94 ? -21.973 -2.403 11.542 1.00 94.12 94 LEU A CA 1
ATOM 746 C C . LEU A 1 94 ? -21.273 -3.426 12.447 1.00 94.12 94 LEU A C 1
ATOM 748 O O . LEU A 1 94 ? -21.934 -4.049 13.276 1.00 94.12 94 LEU A O 1
ATOM 752 N N . ARG A 1 95 ? -19.944 -3.550 12.360 1.00 94.44 95 ARG A N 1
ATOM 753 C CA . ARG A 1 95 ? -19.141 -4.426 13.232 1.00 94.44 95 ARG A CA 1
ATOM 754 C C . ARG A 1 95 ? -19.294 -4.065 14.705 1.00 94.44 95 ARG A C 1
ATOM 756 O O . ARG A 1 95 ? -19.501 -4.951 15.526 1.00 94.44 95 ARG A O 1
ATOM 763 N N . LEU A 1 96 ? -19.261 -2.773 15.032 1.00 93.44 96 LEU A N 1
ATOM 764 C CA . LEU A 1 96 ? -19.457 -2.273 16.396 1.00 93.44 96 LEU A CA 1
ATOM 765 C C . LEU A 1 96 ? -20.854 -2.588 16.946 1.00 93.44 96 LEU A C 1
ATOM 767 O O . LEU A 1 96 ? -20.988 -2.840 18.140 1.00 93.44 96 LEU A O 1
ATOM 771 N N . ARG A 1 97 ? -21.889 -2.582 16.096 1.00 93.75 97 ARG A N 1
ATOM 772 C CA . ARG A 1 97 ? -23.275 -2.844 16.512 1.00 93.75 97 ARG A CA 1
ATOM 773 C C . ARG A 1 97 ? -23.624 -4.334 16.577 1.00 93.75 97 ARG A C 1
ATOM 775 O O . ARG A 1 97 ? -24.348 -4.722 17.487 1.00 93.75 97 ARG A O 1
ATOM 782 N N . TYR A 1 98 ? -23.156 -5.144 15.627 1.00 92.19 98 TYR A N 1
ATOM 783 C CA . TYR A 1 98 ? -23.604 -6.535 15.461 1.00 92.19 98 TYR A CA 1
ATOM 784 C C . TYR A 1 98 ? -22.541 -7.590 15.800 1.00 92.19 98 TYR A C 1
ATOM 786 O O . TYR A 1 98 ? -22.899 -8.706 16.165 1.00 92.19 98 TYR A O 1
ATOM 794 N N . ILE A 1 99 ? -21.245 -7.273 15.699 1.00 89.69 99 ILE A N 1
ATOM 795 C CA . ILE A 1 99 ? -20.140 -8.242 15.827 1.00 89.69 99 ILE A CA 1
ATOM 796 C C . ILE A 1 99 ? -19.309 -7.915 17.076 1.00 89.69 99 ILE A C 1
ATOM 798 O O . ILE A 1 99 ? -18.123 -7.574 17.028 1.00 89.69 99 ILE A O 1
ATOM 802 N N . THR A 1 100 ? -19.953 -7.993 18.238 1.00 90.62 100 THR A N 1
ATOM 803 C CA . THR A 1 100 ? -19.329 -7.694 19.535 1.00 90.62 100 THR A CA 1
ATOM 804 C C . THR A 1 100 ? -18.575 -8.900 20.099 1.00 90.62 100 THR A C 1
ATOM 806 O O . THR A 1 100 ? -17.442 -8.754 20.573 1.00 90.62 100 THR A O 1
ATOM 809 N N . ASP A 1 101 ? -19.152 -10.098 19.973 1.00 93.88 101 ASP A N 1
ATOM 810 C CA . ASP A 1 101 ? -18.617 -11.328 20.558 1.00 93.88 101 ASP A CA 1
ATOM 811 C C . ASP A 1 101 ? -17.346 -11.841 19.874 1.00 93.88 101 ASP A C 1
ATOM 813 O O . ASP A 1 101 ? -17.208 -11.854 18.649 1.00 93.88 101 ASP A O 1
ATOM 817 N N . ARG A 1 102 ? -16.423 -12.384 20.681 1.00 93.25 102 ARG A N 1
ATOM 818 C CA . ARG A 1 102 ? -15.143 -12.933 20.198 1.00 93.25 102 ARG A CA 1
ATOM 819 C C . ARG A 1 102 ? -15.323 -14.083 19.203 1.00 93.25 102 ARG A C 1
ATOM 821 O O . ARG A 1 102 ? -14.555 -14.179 18.253 1.00 93.25 102 ARG A O 1
ATOM 828 N N . LYS A 1 103 ? -16.330 -14.942 19.404 1.00 94.81 103 LYS A N 1
ATOM 829 C CA . LYS A 1 103 ? -16.615 -16.069 18.497 1.00 94.81 103 LYS A CA 1
ATOM 830 C C . LYS A 1 103 ? -17.080 -15.575 17.125 1.00 94.81 103 LYS A C 1
ATOM 832 O O . LYS A 1 103 ? -16.586 -16.064 16.117 1.00 94.81 103 LYS A O 1
ATOM 837 N N . LEU A 1 104 ? -17.961 -14.571 17.094 1.00 93.25 104 LEU A N 1
ATOM 838 C CA . LEU A 1 104 ? -18.452 -13.975 15.849 1.00 93.25 104 LEU A CA 1
ATOM 839 C C . LEU A 1 104 ? -17.325 -13.303 15.060 1.00 93.25 104 LEU A C 1
ATOM 841 O O . LEU A 1 104 ? -17.257 -13.489 13.853 1.00 93.25 104 LEU A O 1
ATOM 845 N N . LYS A 1 105 ? -16.389 -12.620 15.735 1.00 93.69 105 LYS A N 1
ATOM 846 C CA . LYS A 1 105 ? -15.203 -12.035 15.081 1.00 93.69 105 LYS A CA 1
ATOM 847 C C . LYS A 1 105 ? -14.335 -13.091 14.391 1.00 93.69 105 LYS A C 1
ATOM 849 O O . LYS A 1 105 ? -13.906 -12.878 13.266 1.00 93.69 105 LYS A O 1
ATOM 854 N N . ILE A 1 106 ? -14.107 -14.240 15.038 1.00 95.81 106 ILE A N 1
ATOM 855 C CA . ILE A 1 106 ? -13.323 -15.342 14.451 1.00 95.81 106 ILE A CA 1
ATOM 856 C C . ILE A 1 106 ? -14.042 -15.929 13.230 1.00 95.81 106 ILE A C 1
ATOM 858 O O . ILE A 1 106 ? -13.418 -16.140 12.189 1.00 95.81 106 ILE A O 1
ATOM 862 N N . VAL A 1 107 ? -15.354 -16.165 13.339 1.00 95.81 107 VAL A N 1
ATOM 863 C CA . VAL A 1 107 ? -16.166 -16.675 12.223 1.00 95.81 107 VAL A CA 1
ATOM 864 C C . VAL A 1 107 ? -16.171 -15.685 11.059 1.00 95.81 107 VAL A C 1
ATOM 866 O O . VAL A 1 107 ? -15.968 -16.099 9.924 1.00 95.81 107 VAL A O 1
ATOM 869 N N . 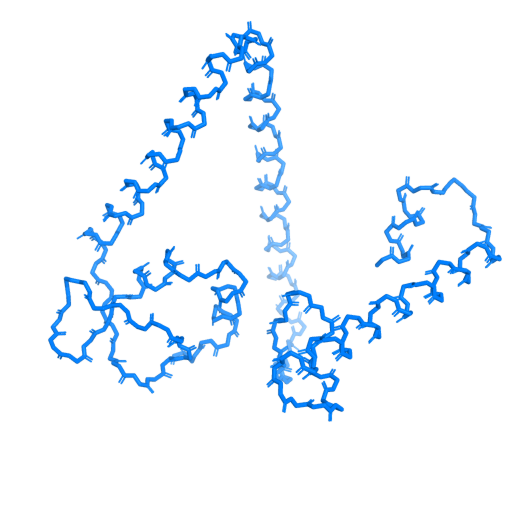GLU A 1 108 ? -16.322 -14.386 11.324 1.00 94.56 108 GLU A N 1
ATOM 870 C CA . GLU A 1 108 ? -16.255 -13.342 10.298 1.00 94.56 108 GLU A CA 1
ATOM 871 C C . GLU A 1 108 ? -14.906 -13.371 9.567 1.00 94.56 108 GLU A C 1
ATOM 873 O O . GLU A 1 108 ? -14.876 -13.425 8.339 1.00 94.56 108 GLU A O 1
ATOM 878 N N . THR A 1 109 ? -13.786 -13.396 10.298 1.00 95.06 109 THR A N 1
ATOM 879 C CA . THR A 1 109 ? -12.454 -13.438 9.675 1.00 95.06 109 THR A CA 1
ATOM 880 C C . THR A 1 109 ? -12.232 -14.703 8.852 1.00 95.06 109 THR A C 1
ATOM 882 O O . THR A 1 109 ? -11.640 -14.633 7.777 1.00 95.06 109 THR A O 1
ATOM 885 N N . LEU A 1 110 ? -12.742 -15.847 9.319 1.00 97.19 110 LEU A N 1
ATOM 886 C CA . LEU A 1 110 ? -12.652 -17.111 8.593 1.00 97.19 110 LEU A CA 1
ATOM 887 C C . LEU A 1 110 ? -13.479 -17.058 7.303 1.00 97.19 110 LEU A C 1
ATOM 889 O O . LEU A 1 110 ? -12.987 -17.441 6.245 1.00 97.19 110 LEU A O 1
ATOM 893 N N . LEU A 1 111 ? -14.705 -16.532 7.369 1.00 96.56 111 LEU A N 1
ATOM 894 C CA . LEU A 1 111 ? -15.556 -16.347 6.195 1.00 96.56 111 LEU A CA 1
ATOM 895 C C . LEU A 1 111 ? -14.909 -15.406 5.176 1.00 96.56 111 LEU A C 1
ATOM 897 O O . LEU A 1 111 ? -14.902 -15.723 3.993 1.00 96.56 111 LEU A O 1
ATOM 901 N N . ILE A 1 112 ? -14.317 -14.290 5.615 1.00 96.25 112 ILE A N 1
ATOM 902 C CA . ILE A 1 112 ? -13.614 -13.359 4.720 1.00 96.25 112 ILE A CA 1
ATOM 903 C C . ILE A 1 112 ? -12.425 -14.045 4.039 1.00 96.25 112 ILE A C 1
ATOM 905 O O . ILE A 1 112 ? -12.261 -13.884 2.834 1.00 96.25 112 ILE A O 1
ATOM 909 N N . ALA A 1 113 ? -11.638 -14.840 4.770 1.00 96.81 113 ALA A N 1
ATOM 910 C CA . ALA A 1 113 ? -10.510 -15.579 4.201 1.00 96.81 113 ALA A CA 1
ATOM 911 C C . ALA A 1 113 ? -10.951 -16.637 3.172 1.00 96.81 113 ALA A C 1
ATOM 913 O O . ALA A 1 113 ? -10.323 -16.794 2.127 1.00 96.81 113 ALA A O 1
ATOM 914 N N . VAL A 1 114 ? -12.055 -17.346 3.433 1.00 97.44 114 VAL A N 1
ATOM 915 C CA . VAL A 1 114 ? -12.624 -18.305 2.473 1.00 97.44 114 VAL A CA 1
ATOM 916 C C . VAL A 1 114 ? -13.178 -17.578 1.246 1.00 97.44 114 VAL A C 1
ATOM 918 O O . VAL A 1 114 ? -12.935 -18.003 0.117 1.00 97.44 114 VAL A O 1
ATOM 921 N N . MET A 1 115 ? -13.883 -16.459 1.432 1.00 96.75 115 MET A N 1
ATOM 922 C CA . MET A 1 115 ? -14.413 -15.656 0.326 1.00 96.75 115 MET A CA 1
ATOM 923 C C . MET A 1 115 ? -13.302 -15.053 -0.543 1.00 96.75 115 MET A C 1
ATOM 925 O O . MET A 1 115 ? -13.420 -15.064 -1.764 1.00 96.75 115 MET A O 1
ATOM 929 N N . SER A 1 116 ? -12.207 -14.563 0.046 1.00 95.38 116 SER A N 1
ATOM 930 C CA . SER A 1 116 ? -11.086 -14.021 -0.730 1.00 95.38 116 SER A CA 1
ATOM 931 C C . SER A 1 116 ? -10.358 -15.111 -1.519 1.00 95.38 116 SER A C 1
ATOM 933 O O . SER A 1 116 ? -10.086 -14.919 -2.702 1.00 95.38 116 SER A O 1
ATOM 935 N N . ALA A 1 117 ? -10.110 -16.275 -0.910 1.00 94.81 117 ALA A N 1
ATOM 936 C CA . ALA A 1 117 ? -9.488 -17.407 -1.593 1.00 94.81 117 ALA A CA 1
ATOM 937 C C . ALA A 1 117 ? -10.366 -17.936 -2.736 1.00 94.81 117 ALA A C 1
ATOM 939 O O . ALA A 1 117 ? -9.885 -18.127 -3.851 1.00 94.81 117 ALA A O 1
ATOM 94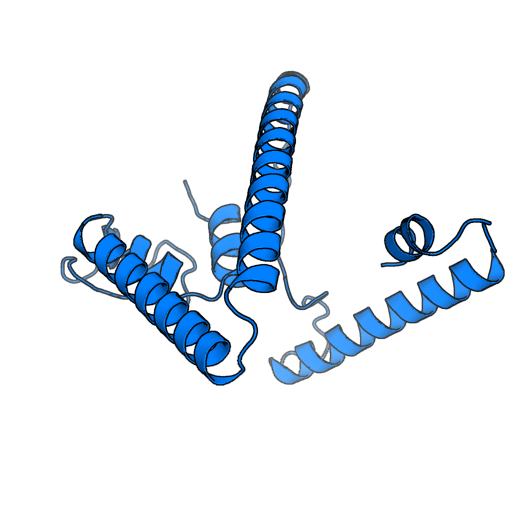0 N N . THR A 1 118 ? -11.665 -18.131 -2.486 1.00 95.56 118 THR A N 1
ATOM 941 C CA . THR A 1 118 ? -12.612 -18.582 -3.520 1.00 95.56 118 THR A CA 1
ATOM 942 C C . THR A 1 118 ? -12.713 -17.581 -4.665 1.00 95.56 118 THR A C 1
ATOM 944 O O . THR A 1 118 ? -12.660 -18.000 -5.815 1.00 95.56 118 THR A O 1
ATOM 947 N N . MET A 1 119 ? -12.764 -16.274 -4.386 1.00 94.81 119 MET A N 1
ATOM 948 C CA . MET A 1 119 ? -12.732 -15.243 -5.428 1.00 94.81 119 MET A CA 1
ATOM 949 C C . MET A 1 119 ? -11.459 -15.331 -6.281 1.00 94.81 119 MET A C 1
ATOM 951 O O . MET A 1 119 ? -11.547 -15.271 -7.505 1.00 94.81 119 MET A O 1
ATOM 955 N N . GLY A 1 120 ? -10.291 -15.526 -5.660 1.00 92.06 120 GLY A N 1
ATOM 956 C CA . GLY A 1 120 ? -9.029 -15.706 -6.383 1.00 92.06 120 GLY A CA 1
ATOM 957 C C . GLY A 1 120 ? -9.047 -16.923 -7.310 1.00 92.06 120 GLY A C 1
ATOM 958 O O . GLY A 1 120 ? -8.734 -16.804 -8.493 1.00 92.06 120 GLY A O 1
ATOM 959 N N . PHE A 1 121 ? -9.505 -18.079 -6.819 1.00 91.75 121 PHE A N 1
ATOM 960 C CA . PHE A 1 121 ? -9.639 -19.285 -7.644 1.00 91.75 121 PHE A CA 1
ATOM 961 C C . PHE A 1 121 ? -10.670 -19.134 -8.769 1.00 91.75 121 PHE A C 1
ATOM 963 O O . PHE A 1 121 ? -10.427 -19.601 -9.880 1.00 91.75 121 PHE A O 1
ATOM 970 N N . LEU A 1 122 ? -11.797 -18.463 -8.514 1.00 93.25 122 LEU A N 1
ATOM 971 C CA . LEU A 1 122 ? -12.802 -18.190 -9.544 1.00 93.25 122 LEU A CA 1
ATOM 972 C C . LEU A 1 122 ? -12.242 -17.277 -10.638 1.00 93.25 122 LEU A C 1
ATOM 974 O O . LEU A 1 122 ? -12.462 -17.548 -11.814 1.00 93.25 122 LEU A O 1
ATOM 978 N N . MET A 1 123 ? -11.481 -16.241 -10.274 1.00 91.62 123 MET A N 1
ATOM 979 C CA . MET A 1 123 ? -10.810 -15.376 -11.249 1.00 91.62 123 MET A CA 1
ATOM 980 C C . MET A 1 123 ? -9.843 -16.166 -12.134 1.00 91.62 123 MET A C 1
ATOM 982 O O . MET A 1 123 ? -9.859 -15.986 -13.346 1.00 91.62 123 MET A O 1
ATOM 986 N N . ILE A 1 124 ? -9.055 -17.078 -11.555 1.00 90.81 124 ILE A N 1
ATOM 987 C CA . ILE A 1 124 ? -8.128 -17.934 -12.315 1.00 90.81 124 ILE A CA 1
ATOM 988 C C . ILE A 1 124 ? -8.879 -18.875 -13.269 1.00 90.81 124 ILE A C 1
ATOM 990 O O . ILE A 1 124 ? -8.396 -19.157 -14.360 1.00 90.81 124 ILE A O 1
ATOM 994 N N . TYR A 1 125 ? -10.053 -19.367 -12.869 1.00 90.00 125 TYR A N 1
ATOM 995 C CA . TYR A 1 125 ? -10.850 -20.266 -13.701 1.00 90.00 125 TYR A CA 1
ATOM 996 C C . TYR A 1 125 ? -11.555 -19.545 -14.860 1.00 90.00 125 TYR A C 1
ATOM 998 O O . TYR A 1 125 ? -11.614 -20.082 -15.961 1.00 90.00 125 TYR A O 1
ATOM 1006 N N . TYR A 1 126 ? -12.100 -18.346 -14.623 1.00 91.25 126 TYR A N 1
ATOM 1007 C CA . TYR A 1 126 ? -12.878 -17.614 -15.630 1.00 91.25 126 TYR A CA 1
ATOM 1008 C C . TYR A 1 126 ? -12.034 -16.726 -16.553 1.00 91.25 126 TYR A C 1
ATOM 1010 O O . TYR A 1 126 ? -12.455 -16.463 -17.680 1.00 91.25 126 TYR A O 1
ATOM 1018 N N . ILE A 1 127 ? -10.880 -16.228 -16.096 1.00 89.69 127 ILE A N 1
ATOM 1019 C CA . ILE A 1 127 ? -10.020 -15.340 -16.885 1.00 89.69 127 ILE A CA 1
ATOM 1020 C C . ILE A 1 127 ? -8.876 -16.153 -17.497 1.00 89.69 127 ILE A C 1
ATOM 1022 O O . ILE A 1 127 ? -7.891 -16.478 -16.833 1.00 89.69 127 ILE A O 1
ATOM 1026 N N . HIS A 1 128 ? -8.995 -16.438 -18.792 1.00 85.62 128 HIS A N 1
ATOM 1027 C CA . HIS A 1 128 ? -7.963 -17.114 -19.577 1.00 85.62 128 HIS A CA 1
ATOM 1028 C C . HIS A 1 128 ? -6.947 -16.107 -20.130 1.00 85.62 128 HIS A C 1
ATOM 1030 O O . HIS A 1 128 ? -7.053 -15.678 -21.276 1.00 85.62 128 HIS A O 1
ATOM 1036 N N . ASP A 1 129 ? -5.975 -15.727 -19.302 1.00 85.38 129 ASP A N 1
ATOM 1037 C CA . ASP A 1 129 ? -4.834 -14.894 -19.702 1.00 85.38 129 ASP A CA 1
ATOM 1038 C C . ASP A 1 129 ? -3.529 -15.688 -19.534 1.00 85.38 129 ASP A C 1
ATOM 1040 O O . ASP A 1 129 ? -2.933 -15.730 -18.450 1.00 85.38 129 ASP A O 1
ATOM 1044 N N . CYS A 1 130 ? -3.161 -16.411 -20.595 1.00 87.12 130 CYS A N 1
ATOM 1045 C CA . CYS A 1 130 ? -1.998 -17.293 -20.645 1.00 87.12 130 CYS A CA 1
ATOM 1046 C C . CYS A 1 130 ? -0.843 -16.589 -21.365 1.00 87.12 130 CYS A C 1
ATOM 1048 O O . CYS A 1 130 ? -0.989 -16.146 -22.504 1.00 87.12 130 CYS A O 1
ATOM 1050 N N . LYS A 1 131 ? 0.316 -16.512 -20.706 1.00 84.88 131 LYS A N 1
ATOM 1051 C CA . LYS A 1 131 ? 1.543 -15.917 -21.247 1.00 84.88 131 LYS A CA 1
ATOM 1052 C C . LYS A 1 131 ? 2.652 -16.967 -21.395 1.00 84.88 131 LYS A C 1
ATOM 1054 O O . LYS A 1 131 ? 2.696 -17.914 -20.605 1.00 84.88 131 LYS A O 1
ATOM 1059 N N . PRO A 1 132 ? 3.566 -16.824 -22.373 1.00 83.94 132 PRO A N 1
ATOM 1060 C CA . PRO A 1 132 ? 4.669 -17.761 -22.566 1.00 83.94 132 PRO A CA 1
ATOM 1061 C C . PRO A 1 132 ? 5.718 -17.642 -21.451 1.00 83.94 132 PRO A C 1
ATOM 1063 O O . PRO A 1 132 ? 6.102 -16.545 -21.044 1.00 83.94 132 PRO A O 1
ATOM 1066 N N . LEU A 1 133 ? 6.226 -18.781 -20.978 1.00 75.44 133 LEU A N 1
ATOM 1067 C CA . LEU A 1 133 ? 7.296 -18.834 -19.978 1.00 75.44 133 LEU A CA 1
ATOM 1068 C C . LEU A 1 133 ? 8.589 -18.161 -20.490 1.00 75.44 133 LEU A C 1
ATOM 1070 O O . LEU A 1 133 ? 9.100 -18.509 -21.553 1.00 75.44 133 LEU A O 1
ATOM 1074 N N . GLY A 1 134 ? 9.157 -17.243 -19.695 1.00 67.81 134 GLY A N 1
ATOM 1075 C CA . GLY A 1 134 ? 10.519 -16.716 -19.884 1.00 67.81 134 GLY A CA 1
ATOM 1076 C C . GLY A 1 134 ? 10.653 -15.244 -20.292 1.00 67.81 134 GLY A C 1
ATOM 1077 O O . GLY A 1 134 ? 11.781 -14.761 -20.344 1.00 67.81 134 GLY A O 1
ATOM 1078 N N . GLN A 1 135 ? 9.553 -14.527 -20.556 1.00 63.34 135 GLN A N 1
ATOM 1079 C CA . GLN A 1 135 ? 9.594 -13.087 -20.872 1.00 63.34 135 GLN A CA 1
ATOM 1080 C C . GLN A 1 135 ? 9.402 -12.176 -19.645 1.00 63.34 135 GLN A C 1
ATOM 1082 O O . GLN A 1 135 ? 10.058 -11.139 -19.563 1.00 63.34 135 GLN A O 1
ATOM 1087 N N . ASP A 1 136 ? 8.580 -12.583 -18.671 1.00 63.84 136 ASP A N 1
ATOM 1088 C CA . ASP A 1 136 ? 8.227 -11.743 -17.517 1.00 63.84 136 ASP A CA 1
ATOM 1089 C C . ASP A 1 136 ? 9.081 -12.078 -16.268 1.00 63.84 136 ASP A C 1
ATOM 1091 O O . ASP A 1 136 ? 9.432 -13.243 -16.038 1.00 63.84 136 ASP A O 1
ATOM 1095 N N . PRO A 1 137 ? 9.391 -11.095 -15.396 1.00 63.50 137 PRO A N 1
ATOM 1096 C CA . PRO A 1 137 ? 10.215 -11.267 -14.192 1.00 63.50 137 PRO A CA 1
ATOM 1097 C C . PRO A 1 137 ? 9.475 -11.977 -13.038 1.00 63.50 137 PRO A C 1
ATOM 1099 O O . PRO A 1 137 ? 9.713 -11.704 -11.857 1.00 63.50 137 PRO A O 1
ATOM 1102 N N . THR A 1 138 ? 8.562 -12.900 -13.338 1.00 68.12 138 THR A N 1
ATOM 1103 C CA . THR A 1 138 ? 7.797 -13.625 -12.322 1.00 68.12 138 THR A CA 1
ATOM 1104 C C . THR A 1 138 ? 8.648 -14.735 -11.703 1.00 68.12 138 THR A C 1
ATOM 1106 O O . THR A 1 138 ? 8.988 -15.711 -12.367 1.00 68.12 138 THR A O 1
ATOM 1109 N N . LYS A 1 139 ? 8.971 -14.621 -10.406 1.00 66.94 139 LYS A N 1
ATOM 1110 C CA . LYS A 1 139 ? 9.813 -15.603 -9.686 1.00 66.94 139 LYS A CA 1
ATOM 1111 C C . LYS A 1 139 ? 9.203 -17.008 -9.594 1.00 66.94 139 LYS A C 1
ATOM 1113 O O . LYS A 1 139 ? 9.946 -17.979 -9.501 1.00 66.94 139 LYS A O 1
ATOM 1118 N N . PHE A 1 140 ? 7.873 -17.108 -9.592 1.00 73.88 140 PHE A N 1
ATOM 1119 C CA . PHE A 1 140 ? 7.137 -18.366 -9.450 1.00 73.88 140 PHE A CA 1
ATOM 1120 C C . PHE A 1 140 ? 6.020 -18.436 -10.503 1.00 73.88 140 PHE A C 1
ATOM 1122 O O . PHE A 1 140 ? 4.897 -18.014 -10.221 1.00 73.88 140 PHE A O 1
ATOM 1129 N N . PRO A 1 141 ? 6.312 -18.903 -11.730 1.00 78.00 141 PRO A N 1
ATOM 1130 C CA . PRO A 1 141 ? 5.291 -19.072 -12.755 1.00 78.00 141 PRO A CA 1
ATOM 1131 C C . PRO A 1 141 ? 4.382 -20.251 -12.391 1.00 78.00 141 PRO A C 1
ATOM 1133 O O . PRO A 1 141 ? 4.854 -21.352 -12.105 1.00 78.00 141 PRO A O 1
ATOM 1136 N N . ILE A 1 142 ? 3.071 -20.015 -12.388 1.00 81.75 142 ILE A N 1
ATOM 1137 C CA . ILE A 1 142 ? 2.066 -21.026 -12.055 1.00 81.75 142 ILE A CA 1
ATOM 1138 C C . ILE A 1 142 ? 1.294 -21.378 -13.321 1.00 81.75 142 ILE A C 1
ATOM 1140 O O . ILE A 1 142 ? 0.570 -20.555 -13.885 1.00 81.75 142 ILE A O 1
ATOM 1144 N N . GLN A 1 143 ? 1.442 -22.626 -13.752 1.00 84.75 143 GLN A N 1
ATOM 1145 C CA . GLN A 1 143 ? 0.672 -23.185 -14.850 1.00 84.75 143 GLN A CA 1
ATOM 1146 C C . GLN A 1 143 ? -0.642 -23.752 -14.299 1.00 84.75 143 GLN A C 1
ATOM 1148 O O . GLN A 1 143 ? -0.669 -24.801 -13.657 1.00 84.75 143 GLN A O 1
ATOM 1153 N N . MET A 1 144 ? -1.739 -23.032 -14.529 1.00 84.00 144 MET A N 1
ATOM 1154 C CA . MET A 1 144 ? -3.104 -23.457 -14.213 1.00 84.00 144 MET A CA 1
ATOM 1155 C C . MET A 1 144 ? -3.989 -23.137 -15.414 1.00 84.00 144 MET A C 1
ATOM 1157 O O . MET A 1 144 ? -4.005 -21.996 -15.860 1.00 84.00 144 MET A O 1
ATOM 1161 N N . PHE A 1 145 ? -4.710 -24.138 -15.929 1.00 85.62 145 PHE A N 1
ATOM 1162 C CA . PHE A 1 145 ? -5.658 -23.985 -17.045 1.00 85.62 145 PHE A CA 1
ATOM 1163 C C . PHE A 1 145 ? -5.074 -23.336 -18.325 1.00 85.62 145 PHE A C 1
ATOM 1165 O O . PHE A 1 145 ? -5.810 -22.697 -19.071 1.00 85.62 145 PHE A O 1
ATOM 1172 N N . CYS A 1 146 ? -3.774 -23.526 -18.586 1.00 87.12 146 CYS A N 1
ATOM 1173 C CA . CYS A 1 146 ? -3.063 -23.074 -19.793 1.00 87.12 146 CYS A CA 1
ATOM 1174 C C . CYS A 1 146 ? -2.330 -24.245 -20.472 1.00 87.12 146 CYS A C 1
ATOM 1176 O O . CYS A 1 146 ? -2.143 -25.302 -19.857 1.00 87.12 146 CYS A O 1
ATOM 1178 N N . ASN A 1 147 ? -1.900 -24.053 -21.724 1.00 86.38 147 ASN A N 1
ATOM 1179 C CA . ASN A 1 147 ? -1.171 -25.074 -22.479 1.00 86.38 147 ASN A CA 1
ATOM 1180 C C . ASN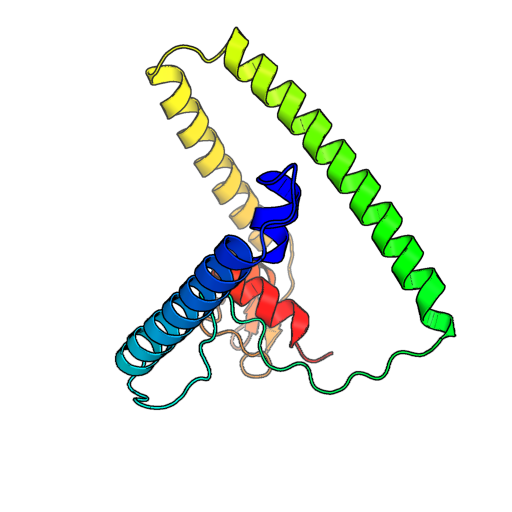 A 1 147 ? 0.242 -25.308 -21.915 1.00 86.38 147 ASN A C 1
ATOM 1182 O O . ASN A 1 147 ? 0.742 -24.548 -21.083 1.00 86.38 147 ASN A O 1
ATOM 1186 N N . GLU A 1 148 ? 0.896 -26.384 -22.356 1.00 83.81 148 GLU A N 1
ATOM 1187 C CA . GLU A 1 148 ? 2.291 -26.659 -22.001 1.00 83.81 148 GLU A CA 1
ATOM 1188 C C . GLU A 1 148 ? 3.210 -25.526 -22.480 1.00 83.81 148 GLU A C 1
ATOM 1190 O O . GLU A 1 148 ? 3.177 -25.140 -23.645 1.00 83.81 148 GLU A O 1
ATOM 1195 N N . GLY A 1 149 ? 4.035 -24.989 -21.576 1.00 82.81 149 GLY A N 1
ATOM 1196 C CA . GLY A 1 149 ? 4.925 -23.862 -21.880 1.00 82.81 149 GLY A CA 1
ATOM 1197 C C . GLY A 1 149 ? 4.313 -22.473 -21.656 1.00 82.81 149 GLY A C 1
ATOM 1198 O O . GLY A 1 149 ? 5.004 -21.471 -21.853 1.00 82.81 149 GLY A O 1
ATOM 1199 N N . GLU A 1 150 ? 3.079 -22.398 -21.154 1.00 86.56 150 GLU A N 1
ATOM 1200 C CA . GLU A 1 150 ? 2.413 -21.154 -20.753 1.00 86.56 150 GLU A CA 1
ATOM 1201 C C . GLU A 1 150 ? 2.143 -21.111 -19.237 1.00 86.56 150 GLU A C 1
ATOM 1203 O O . GLU A 1 150 ? 2.015 -22.142 -18.575 1.00 86.56 150 GLU A O 1
ATOM 1208 N N . TYR A 1 151 ? 2.021 -19.909 -18.671 1.00 87.12 151 TYR A N 1
ATOM 1209 C CA . TYR A 1 151 ? 1.560 -19.685 -17.296 1.00 87.12 151 TYR A CA 1
ATOM 1210 C C . TYR A 1 151 ? 0.375 -18.717 -17.271 1.00 87.12 151 TYR A C 1
ATOM 1212 O O . TYR A 1 151 ? 0.202 -17.903 -18.176 1.00 87.12 151 TYR A O 1
ATOM 1220 N N . SER A 1 152 ? -0.434 -18.785 -16.212 1.00 87.69 152 SER A N 1
ATOM 1221 C CA . SER A 1 152 ? -1.571 -17.877 -16.029 1.00 87.69 152 SER A CA 1
ATOM 1222 C C . SER A 1 152 ? -1.117 -16.584 -15.349 1.00 87.69 152 SER A C 1
ATOM 1224 O O . SER A 1 152 ? -0.620 -16.613 -14.217 1.00 87.69 152 SER A O 1
ATOM 1226 N N . ALA A 1 153 ? -1.323 -15.440 -16.008 1.00 86.69 153 ALA A N 1
ATOM 1227 C CA . ALA A 1 153 ? -0.995 -14.126 -15.450 1.00 86.69 153 ALA A CA 1
ATOM 1228 C C . ALA A 1 153 ? -1.831 -13.829 -14.193 1.00 86.69 153 ALA A C 1
ATOM 1230 O O . ALA A 1 153 ? -1.314 -13.353 -13.184 1.00 86.69 153 ALA A O 1
ATOM 1231 N N . VAL A 1 154 ? -3.111 -14.206 -14.205 1.00 89.19 154 VAL A N 1
ATOM 1232 C CA . VAL A 1 154 ? -4.024 -14.033 -13.064 1.00 89.19 154 VAL A CA 1
ATOM 1233 C C . VAL A 1 154 ? -3.596 -14.884 -11.870 1.00 89.19 154 VAL A C 1
ATOM 1235 O O . VAL A 1 154 ? -3.612 -14.400 -10.738 1.00 89.19 154 VAL A O 1
ATOM 1238 N N . ALA A 1 155 ? -3.159 -16.126 -12.098 1.00 88.44 155 ALA A N 1
ATOM 1239 C CA . ALA A 1 155 ? -2.609 -16.948 -11.024 1.00 88.44 155 ALA A CA 1
ATOM 1240 C C . ALA A 1 155 ? -1.332 -16.320 -10.445 1.00 88.44 155 ALA A C 1
ATOM 1242 O O . ALA A 1 155 ? -1.180 -16.250 -9.225 1.00 88.44 155 ALA A O 1
ATOM 1243 N N . ALA A 1 156 ? -0.452 -15.787 -11.297 1.00 87.19 156 ALA A N 1
ATOM 1244 C CA . ALA A 1 156 ? 0.735 -15.075 -10.839 1.00 87.19 156 ALA A CA 1
ATOM 1245 C C . ALA A 1 156 ? 0.382 -13.850 -9.971 1.00 87.19 156 ALA A C 1
ATOM 1247 O O . ALA A 1 156 ? 1.022 -13.646 -8.943 1.00 87.19 156 ALA A O 1
ATOM 1248 N N . LEU A 1 157 ? -0.664 -13.087 -10.310 1.00 87.81 157 LEU A N 1
ATOM 1249 C CA . LEU A 1 157 ? -1.114 -11.936 -9.513 1.00 87.81 157 LEU A CA 1
ATOM 1250 C C . LEU A 1 157 ? -1.580 -12.325 -8.099 1.00 87.81 157 LEU A C 1
ATOM 1252 O O . LEU A 1 157 ? -1.266 -11.616 -7.144 1.00 87.81 157 LEU A O 1
ATOM 1256 N N . TRP A 1 158 ? -2.324 -13.429 -7.961 1.00 89.19 158 TRP A N 1
ATOM 1257 C CA . TRP A 1 158 ? -2.902 -13.863 -6.680 1.00 89.19 158 TRP A CA 1
ATOM 1258 C C . TRP A 1 158 ? -1.922 -14.604 -5.767 1.00 89.19 158 TRP A C 1
ATOM 1260 O O . TRP A 1 158 ? -2.040 -14.509 -4.546 1.00 89.19 158 TRP A O 1
ATOM 1270 N N . PHE A 1 159 ? -0.984 -15.364 -6.337 1.00 88.75 159 PHE A N 1
ATOM 1271 C CA . PHE A 1 159 ? -0.043 -16.186 -5.567 1.00 88.75 159 PHE A CA 1
ATOM 1272 C C . PHE A 1 159 ? 1.300 -15.497 -5.286 1.00 88.75 159 PHE A C 1
ATOM 1274 O O . PHE A 1 159 ? 2.097 -16.013 -4.499 1.00 88.75 159 PHE A O 1
ATOM 1281 N N . GLN A 1 160 ? 1.570 -14.341 -5.895 1.00 87.19 160 GLN A N 1
ATOM 1282 C CA . GLN A 1 160 ? 2.712 -13.505 -5.531 1.00 87.19 160 GLN A CA 1
ATOM 1283 C C . GLN A 1 160 ? 2.421 -12.644 -4.301 1.00 87.19 160 GLN A C 1
ATOM 1285 O O . GLN A 1 160 ? 1.275 -12.353 -3.959 1.00 87.19 160 GLN A O 1
ATOM 1290 N N . THR A 1 161 ? 3.487 -12.204 -3.629 1.00 88.38 161 THR A N 1
ATOM 1291 C CA . THR A 1 161 ? 3.345 -11.201 -2.574 1.00 88.38 161 THR A CA 1
ATOM 1292 C C . THR A 1 161 ? 2.935 -9.862 -3.197 1.00 88.38 161 THR A C 1
ATOM 1294 O O . THR A 1 161 ? 3.400 -9.532 -4.295 1.00 88.38 161 THR A O 1
ATOM 1297 N N . PRO A 1 162 ? 2.092 -9.061 -2.524 1.00 88.50 162 PRO A N 1
ATOM 1298 C CA . PRO A 1 162 ? 1.572 -7.823 -3.100 1.00 88.50 162 PRO A CA 1
ATOM 1299 C C . PRO A 1 162 ? 2.685 -6.837 -3.486 1.00 88.50 162 PRO A C 1
ATOM 1301 O O . PRO A 1 162 ? 2.538 -6.091 -4.451 1.00 88.50 162 PRO A O 1
ATOM 1304 N N . GLU A 1 163 ? 3.826 -6.855 -2.794 1.00 86.62 163 GLU A N 1
ATOM 1305 C CA . GLU A 1 163 ? 4.978 -6.009 -3.119 1.00 86.62 163 GLU A CA 1
ATOM 1306 C C . GLU A 1 163 ? 5.626 -6.417 -4.449 1.00 86.62 163 GLU A C 1
ATOM 1308 O O . GLU A 1 163 ? 5.996 -5.558 -5.251 1.00 86.62 163 GLU A O 1
ATOM 1313 N N . SER A 1 164 ? 5.741 -7.726 -4.701 1.00 83.50 164 SER A N 1
ATOM 1314 C CA . SER A 1 164 ? 6.251 -8.266 -5.965 1.00 83.50 164 SER A CA 1
ATOM 1315 C C . SER A 1 164 ? 5.276 -8.005 -7.110 1.00 83.50 164 SER A C 1
ATOM 1317 O O . SER A 1 164 ? 5.709 -7.653 -8.207 1.00 83.50 164 SER A O 1
ATOM 1319 N N . THR A 1 165 ? 3.971 -8.110 -6.849 1.00 87.69 165 THR A N 1
ATOM 1320 C CA . THR A 1 165 ? 2.924 -7.823 -7.835 1.00 87.69 165 THR A CA 1
ATOM 1321 C C . THR A 1 165 ? 2.965 -6.361 -8.276 1.00 87.69 165 THR A C 1
ATOM 1323 O O . THR A 1 165 ? 2.993 -6.080 -9.471 1.00 87.69 165 THR A O 1
ATOM 1326 N N . VAL A 1 166 ? 3.054 -5.418 -7.330 1.00 87.81 166 VAL A N 1
ATOM 1327 C CA . VAL A 1 166 ? 3.175 -3.982 -7.645 1.00 87.81 166 VAL A CA 1
ATOM 1328 C C . VAL A 1 166 ? 4.468 -3.689 -8.403 1.00 87.81 166 VAL A C 1
ATOM 1330 O O . VAL A 1 166 ? 4.463 -2.913 -9.355 1.00 87.81 166 VAL A O 1
ATOM 1333 N N . ARG A 1 167 ? 5.582 -4.319 -8.015 1.00 85.00 167 ARG A N 1
ATOM 1334 C CA . ARG A 1 167 ? 6.848 -4.171 -8.738 1.00 85.00 167 ARG A CA 1
ATOM 1335 C C . ARG A 1 167 ? 6.743 -4.689 -10.174 1.00 85.00 167 ARG A C 1
ATOM 1337 O O . ARG A 1 167 ? 7.221 -4.010 -11.073 1.00 85.00 167 ARG A O 1
ATOM 1344 N N . SER A 1 168 ? 6.126 -5.848 -10.389 1.00 82.88 168 SER A N 1
ATOM 1345 C CA . SER A 1 168 ? 5.945 -6.412 -11.735 1.00 82.88 168 SER A CA 1
ATOM 1346 C C . SER A 1 168 ? 5.061 -5.495 -12.582 1.00 82.88 168 SER A C 1
ATOM 1348 O O . SER A 1 168 ? 5.456 -5.112 -13.671 1.00 82.88 168 SER A O 1
ATOM 1350 N N . LEU A 1 169 ? 3.969 -4.967 -12.016 1.00 84.38 169 LEU A N 1
ATOM 1351 C CA . LEU A 1 169 ? 3.091 -4.013 -12.705 1.00 84.38 169 LEU A CA 1
ATOM 1352 C C . LEU A 1 169 ? 3.819 -2.753 -13.215 1.00 84.38 169 LEU A C 1
ATOM 1354 O O . LEU A 1 169 ? 3.428 -2.188 -14.233 1.00 84.38 169 LEU A O 1
ATOM 1358 N N . PHE A 1 170 ? 4.860 -2.294 -12.515 1.00 84.25 170 PHE A N 1
ATOM 1359 C CA . PHE A 1 170 ? 5.650 -1.133 -12.934 1.00 84.25 170 PHE A CA 1
ATOM 1360 C C . PHE A 1 170 ? 6.755 -1.445 -13.951 1.00 84.25 170 PHE A C 1
ATOM 1362 O O . PHE A 1 170 ? 7.182 -0.529 -14.652 1.00 84.25 170 PHE A O 1
ATOM 1369 N N . HIS A 1 171 ? 7.237 -2.689 -14.003 1.00 81.50 171 HIS A N 1
ATOM 1370 C CA . HIS A 1 171 ? 8.419 -3.086 -14.784 1.00 81.50 171 HIS A CA 1
ATOM 1371 C C . HIS A 1 171 ? 8.129 -4.127 -15.867 1.00 81.50 171 HIS A C 1
ATOM 1373 O O . HIS A 1 171 ? 9.059 -4.536 -16.561 1.00 81.50 171 HIS A O 1
ATOM 1379 N N . ASP A 1 172 ? 6.879 -4.562 -16.016 1.00 74.94 172 ASP A N 1
ATOM 1380 C CA . ASP A 1 172 ? 6.499 -5.523 -17.045 1.00 74.94 172 ASP A CA 1
ATOM 1381 C C . ASP A 1 172 ? 6.700 -4.920 -18.448 1.00 74.94 172 ASP A C 1
ATOM 1383 O O . ASP A 1 172 ? 6.308 -3.771 -18.702 1.00 74.94 172 ASP A O 1
ATOM 1387 N N . PRO A 1 173 ? 7.322 -5.674 -19.373 1.00 66.94 173 PRO A N 1
ATOM 1388 C CA . PRO A 1 173 ? 7.452 -5.254 -20.760 1.00 66.94 173 PRO A CA 1
ATOM 1389 C C . PRO A 1 173 ? 6.067 -5.153 -21.419 1.00 66.94 173 PRO A C 1
ATOM 1391 O O . PRO A 1 173 ? 5.160 -5.929 -21.118 1.00 66.94 173 PRO A O 1
ATOM 1394 N N . LYS A 1 174 ? 5.908 -4.161 -22.304 1.00 55.00 174 LYS A N 1
ATOM 1395 C CA . LYS A 1 174 ? 4.682 -3.955 -23.092 1.00 55.00 174 LYS A CA 1
ATOM 1396 C C . LYS A 1 174 ? 4.486 -5.033 -24.149 1.00 55.00 174 LYS A C 1
ATOM 1398 O O . LYS A 1 174 ? 5.502 -5.423 -24.767 1.00 55.00 174 LYS A O 1
#

InterPro domains:
  IPR001807 Chloride channel [PF00654] (1-141)
  IPR014743 Chloride channel, core [SSF81340] (1-166)
  IPR051280 Voltage-gated chloride channel/antiporter [PTHR11689] (1-171)

Organism: NCBI:txid1563983

Foldseek 3Di:
DLVVCCVPPDPDDDPVVSVVVVVVLVVVQVVVQQVVCVVVVNHPPSQDSDPQDLDDDDPPDDDPVCVVVVVVVVVVVVVVVVVVVVVVVVVVVVCVVPVPDPVSVVVVVVVVVVVVVVVLVVCQVPDPDKDAPDQFPQPDFDCDPDDPRIGHPSNSCVPDDVSVNSSRVSPPDD

Radius of gyration: 22.2 Å; chains: 1; bounding box: 52×50×44 Å

pLDDT: mean 87.68, std 8.57, range [55.0, 98.0]